Protein AF-A0A957NX90-F1 (afdb_monomer)

Sequence (70 aa):
QSSWAQPVNWLVAASSAPSLTLSVEPTTFTLEPGASQTLTFTAAVAQAVDTWAFGEIDFTASISDVAPAH

Structure (mmCIF, N/CA/C/O backbone):
data_AF-A0A957NX90-F1
#
_entry.id   AF-A0A957NX90-F1
#
loop_
_atom_site.group_PDB
_atom_site.id
_atom_site.type_symbol
_atom_site.label_atom_id
_atom_site.label_alt_id
_atom_site.label_comp_id
_atom_site.label_asym_id
_atom_site.label_entity_id
_atom_site.label_seq_id
_atom_site.pdbx_PDB_ins_code
_atom_site.Cartn_x
_atom_site.Cartn_y
_atom_site.Cartn_z
_atom_site.occupancy
_atom_site.B_iso_or_equiv
_atom_site.auth_seq_id
_atom_site.auth_comp_id
_atom_site.auth_asym_id
_atom_site.auth_atom_id
_atom_site.pdbx_PDB_model_num
ATOM 1 N N . GLN A 1 1 ? -20.658 -11.084 27.261 1.00 40.84 1 GLN A N 1
ATOM 2 C CA . GLN A 1 1 ? -19.641 -10.016 27.340 1.00 40.84 1 GLN A CA 1
ATOM 3 C C . GLN A 1 1 ? -19.431 -9.520 25.921 1.00 40.84 1 GLN A C 1
ATOM 5 O O . GLN A 1 1 ? -19.014 -10.313 25.092 1.00 40.84 1 GLN A O 1
ATOM 10 N N . SER A 1 2 ? -19.829 -8.287 25.608 1.00 44.28 2 SER A N 1
ATOM 11 C CA . SER A 1 2 ? -19.646 -7.721 24.267 1.00 44.28 2 SER A CA 1
ATOM 12 C C . SER A 1 2 ? -18.198 -7.255 24.138 1.00 44.28 2 SER A C 1
ATOM 14 O O . SER A 1 2 ? -17.806 -6.300 24.806 1.00 44.28 2 SER A O 1
ATOM 16 N N . SER A 1 3 ? -17.384 -7.960 23.353 1.00 54.97 3 SER A N 1
ATOM 17 C CA . SER A 1 3 ? -16.035 -7.515 23.003 1.00 54.97 3 SER A CA 1
ATOM 18 C C . SER A 1 3 ? -16.160 -6.345 22.031 1.00 54.97 3 SER A C 1
ATOM 20 O O . SER A 1 3 ? -16.397 -6.544 20.840 1.00 54.97 3 SER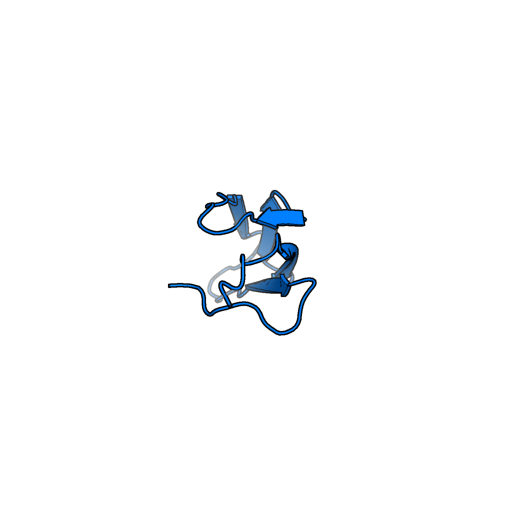 A O 1
ATOM 22 N N . TRP A 1 4 ? -16.059 -5.116 22.529 1.00 56.78 4 TRP A N 1
ATOM 23 C CA . TRP A 1 4 ? -15.868 -3.966 21.654 1.00 56.78 4 TRP A CA 1
ATOM 24 C C . TRP A 1 4 ? -14.513 -4.148 20.973 1.00 56.78 4 TRP A C 1
ATOM 26 O O . TRP A 1 4 ? -13.482 -4.144 21.651 1.00 56.78 4 TRP A O 1
ATOM 36 N N . ALA A 1 5 ? -14.515 -4.386 19.660 1.00 70.38 5 ALA A N 1
ATOM 37 C CA . ALA A 1 5 ? -13.284 -4.428 18.882 1.00 70.38 5 ALA A CA 1
ATOM 38 C C . ALA A 1 5 ? -12.480 -3.145 19.163 1.00 70.38 5 ALA A C 1
ATOM 40 O O . ALA A 1 5 ? -13.057 -2.078 19.364 1.00 70.38 5 ALA A O 1
ATOM 41 N N . GLN A 1 6 ? -11.164 -3.267 19.300 1.00 81.94 6 GLN A N 1
ATOM 42 C CA . GLN A 1 6 ? -10.289 -2.132 19.596 1.00 81.94 6 GLN A CA 1
ATOM 43 C C . GLN A 1 6 ? -9.747 -1.545 18.286 1.00 81.94 6 GLN A C 1
ATOM 45 O O . GLN A 1 6 ? -9.666 -2.282 17.298 1.00 81.94 6 GLN A O 1
ATOM 50 N N . PRO A 1 7 ? -9.355 -0.260 18.265 1.00 86.69 7 PRO A N 1
ATOM 51 C CA . PRO A 1 7 ? -8.662 0.309 17.118 1.00 86.69 7 PRO A CA 1
ATOM 52 C C . PRO A 1 7 ? -7.375 -0.473 16.824 1.00 86.69 7 PRO A C 1
ATOM 54 O O . PRO A 1 7 ? -6.632 -0.824 17.746 1.00 86.69 7 PRO A O 1
ATOM 57 N N . VAL A 1 8 ? -7.098 -0.735 15.547 1.00 90.81 8 VAL A N 1
ATOM 58 C CA . VAL A 1 8 ? -5.884 -1.436 15.101 1.00 90.81 8 VAL A CA 1
ATOM 59 C C . VAL A 1 8 ? -4.994 -0.469 14.339 1.00 90.81 8 VAL A C 1
ATOM 61 O O . VAL A 1 8 ? -5.439 0.151 13.372 1.00 90.81 8 VAL A O 1
ATOM 64 N N . ASN A 1 9 ? -3.730 -0.364 14.745 1.00 93.06 9 ASN A N 1
ATOM 65 C CA . ASN A 1 9 ? -2.735 0.376 13.980 1.00 93.06 9 ASN A CA 1
ATOM 66 C C . ASN A 1 9 ? -2.125 -0.545 12.928 1.00 93.06 9 ASN A C 1
ATOM 68 O O . ASN A 1 9 ? -1.734 -1.673 13.231 1.00 93.06 9 ASN A O 1
ATOM 72 N N . TRP A 1 10 ? -2.012 -0.041 11.710 1.00 94.44 10 TRP A N 1
ATOM 73 C CA . TRP A 1 10 ? -1.451 -0.747 10.573 1.00 94.44 10 TRP A CA 1
ATOM 74 C C . TRP A 1 10 ? -0.213 -0.023 10.071 1.00 94.44 10 TRP A C 1
ATOM 76 O O . TRP A 1 10 ? -0.213 1.201 9.930 1.00 94.44 10 TRP A O 1
ATOM 86 N N . LEU A 1 11 ? 0.827 -0.799 9.787 1.00 95.69 11 LEU A N 1
ATOM 87 C CA . LEU A 1 11 ? 1.997 -0.388 9.027 1.00 95.69 11 LEU A CA 1
ATOM 88 C C . LEU A 1 11 ? 1.946 -1.084 7.669 1.00 95.69 11 LEU A C 1
ATOM 90 O O . LEU A 1 11 ? 1.773 -2.302 7.608 1.00 95.69 11 LEU A O 1
ATOM 94 N N . VAL A 1 12 ? 2.117 -0.312 6.603 1.00 96.88 12 VAL A N 1
ATOM 95 C CA . VAL A 1 12 ? 2.179 -0.802 5.230 1.00 96.88 12 VAL A CA 1
ATOM 96 C C . VAL A 1 12 ? 3.577 -0.576 4.684 1.00 96.88 12 VAL A C 1
ATOM 98 O O . VAL A 1 12 ? 4.068 0.555 4.662 1.00 96.88 12 VAL A O 1
ATOM 101 N N . ALA A 1 13 ? 4.211 -1.651 4.233 1.00 95.19 13 ALA A N 1
ATOM 102 C CA . ALA A 1 13 ? 5.511 -1.606 3.583 1.00 95.19 13 ALA A CA 1
ATOM 103 C C . ALA A 1 13 ? 5.378 -2.043 2.125 1.00 95.19 13 ALA A C 1
ATOM 105 O O . ALA A 1 13 ? 4.622 -2.956 1.809 1.00 95.19 13 ALA A O 1
ATOM 106 N N . ALA A 1 14 ? 6.118 -1.381 1.239 1.00 95.12 14 ALA A N 1
ATOM 107 C CA . ALA A 1 14 ? 6.218 -1.757 -0.162 1.00 95.12 14 ALA A CA 1
ATOM 108 C C . ALA A 1 14 ? 7.625 -2.280 -0.450 1.00 95.12 14 ALA A C 1
ATOM 110 O O . ALA A 1 14 ? 8.615 -1.623 -0.116 1.00 95.12 14 ALA A O 1
ATOM 111 N N . SER A 1 15 ? 7.716 -3.432 -1.104 1.00 94.19 15 SER A N 1
ATOM 112 C CA . SER A 1 15 ? 8.962 -3.966 -1.646 1.00 94.19 15 SER A CA 1
ATOM 113 C C . SER A 1 15 ? 8.794 -4.219 -3.144 1.00 94.19 15 SER A C 1
ATOM 115 O O . SER A 1 15 ? 7.704 -4.510 -3.630 1.00 94.19 15 SER A O 1
ATOM 117 N N . SER A 1 16 ? 9.843 -4.013 -3.933 1.00 91.94 16 SER A N 1
ATOM 118 C CA . SER A 1 16 ? 9.759 -4.187 -5.386 1.00 91.94 16 SER A CA 1
ATOM 119 C C . SER A 1 16 ? 11.106 -4.534 -5.991 1.00 91.94 16 SER A C 1
ATOM 121 O O . SER A 1 16 ? 12.161 -4.238 -5.425 1.00 91.94 16 SER A O 1
ATOM 123 N N . ALA A 1 17 ? 11.067 -5.195 -7.149 1.00 89.31 17 ALA A N 1
ATOM 124 C CA . ALA A 1 17 ? 12.258 -5.412 -7.954 1.00 89.31 17 ALA A CA 1
ATOM 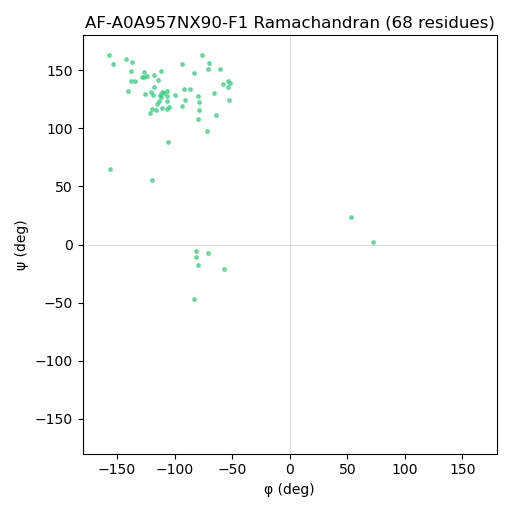125 C C . ALA A 1 17 ? 12.872 -4.063 -8.393 1.00 89.31 17 ALA A C 1
ATOM 127 O O . ALA A 1 17 ? 12.128 -3.116 -8.633 1.00 89.31 17 ALA A O 1
ATOM 128 N N . PRO A 1 18 ? 14.200 -3.966 -8.609 1.00 86.94 18 PRO A N 1
ATOM 129 C CA . PRO A 1 18 ? 14.862 -2.699 -8.956 1.00 86.94 18 PRO A CA 1
ATOM 130 C C . PRO A 1 18 ? 14.337 -1.993 -10.220 1.00 86.94 18 PRO A C 1
ATOM 132 O O . PRO A 1 18 ? 14.558 -0.799 -10.399 1.00 86.94 18 PRO A O 1
ATOM 135 N N . SER A 1 19 ? 13.670 -2.723 -11.118 1.00 88.88 19 SER A N 1
ATOM 136 C CA . SER A 1 19 ? 13.065 -2.194 -12.347 1.00 88.88 19 SER A CA 1
ATOM 137 C C . SER A 1 19 ? 11.695 -1.532 -12.134 1.00 88.88 19 SER A C 1
ATOM 139 O O . SER A 1 19 ? 11.155 -0.940 -13.075 1.00 88.88 19 SER A O 1
ATOM 141 N N . LEU A 1 20 ? 11.144 -1.605 -10.920 1.00 90.31 20 LEU A N 1
ATOM 142 C CA . LEU A 1 20 ? 9.848 -1.076 -10.517 1.00 90.31 20 LEU A CA 1
ATOM 143 C C . LEU A 1 20 ? 10.030 -0.161 -9.302 1.00 90.31 20 LEU A C 1
ATOM 145 O O . LEU A 1 20 ? 10.628 -0.541 -8.305 1.00 90.31 20 LEU A O 1
ATOM 149 N N . THR A 1 21 ? 9.478 1.044 -9.367 1.00 92.25 21 THR A N 1
ATOM 150 C CA . THR A 1 21 ? 9.247 1.864 -8.176 1.00 92.25 21 THR A CA 1
ATOM 151 C C . THR A 1 21 ? 7.832 1.592 -7.688 1.00 92.25 21 THR A C 1
ATOM 153 O O . THR A 1 21 ? 6.878 1.833 -8.428 1.00 92.25 21 THR A O 1
ATOM 156 N N . LEU A 1 22 ? 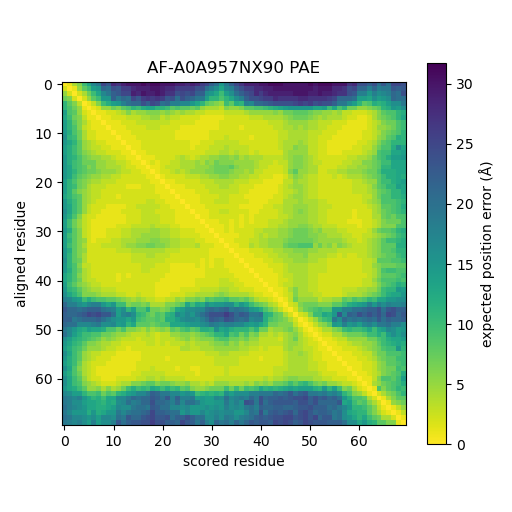7.695 1.094 -6.461 1.00 94.25 22 LEU A N 1
ATOM 157 C CA . LEU A 1 22 ? 6.411 0.882 -5.797 1.00 94.25 22 LEU A CA 1
ATOM 158 C C . LEU A 1 22 ? 6.339 1.732 -4.526 1.00 94.25 22 LEU A C 1
ATOM 160 O O . LEU A 1 22 ? 7.245 1.681 -3.696 1.00 94.25 22 LEU A O 1
ATOM 164 N N . SER A 1 23 ? 5.265 2.502 -4.368 1.00 95.31 23 SER A N 1
ATOM 165 C CA . SER A 1 23 ? 4.996 3.279 -3.157 1.00 95.31 23 SER A CA 1
ATOM 166 C C . SER A 1 23 ? 3.532 3.185 -2.733 1.00 95.31 23 SER A C 1
ATOM 168 O O . SER A 1 23 ? 2.647 2.891 -3.541 1.00 95.31 23 SER A O 1
ATOM 170 N N . VAL A 1 24 ? 3.284 3.433 -1.447 1.00 96.75 24 VAL A N 1
ATOM 171 C CA . VAL A 1 24 ? 1.957 3.447 -0.825 1.00 96.75 24 VAL A CA 1
ATOM 172 C C . VAL A 1 24 ? 1.820 4.673 0.071 1.00 96.75 24 VAL A C 1
ATOM 174 O O . VAL A 1 24 ? 2.774 5.033 0.757 1.00 96.75 24 VAL A O 1
ATOM 177 N N . GLU A 1 25 ? 0.644 5.299 0.072 1.00 96.88 25 GLU A N 1
ATOM 178 C CA . GLU A 1 25 ? 0.306 6.405 0.972 1.00 96.88 25 GLU A CA 1
ATOM 179 C C . GLU A 1 25 ? -1.156 6.293 1.463 1.00 96.88 25 GLU A C 1
ATOM 181 O O . GLU A 1 25 ? -2.059 6.106 0.635 1.00 96.88 25 GLU A O 1
ATOM 186 N N . PRO A 1 26 ? -1.422 6.438 2.777 1.00 96.94 26 PRO A N 1
ATOM 187 C CA . PRO A 1 26 ? -0.452 6.499 3.876 1.00 96.94 26 PRO A CA 1
ATOM 188 C C . PRO A 1 26 ? 0.231 5.156 4.166 1.00 96.94 26 PRO A C 1
ATOM 190 O O . PRO A 1 26 ? -0.353 4.089 3.991 1.00 96.94 26 P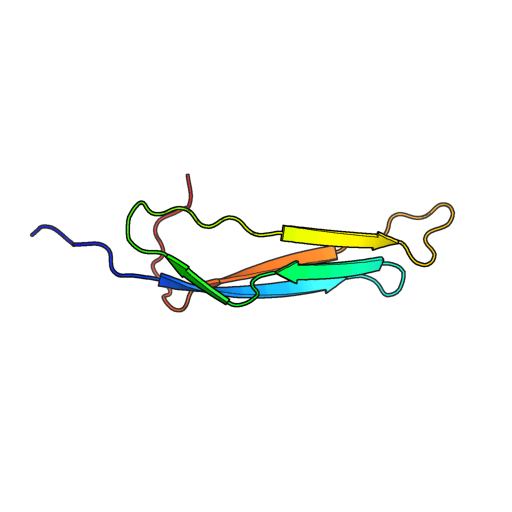RO A O 1
ATOM 193 N N . THR A 1 27 ? 1.470 5.213 4.663 1.00 96.75 27 THR A N 1
ATOM 194 C CA . THR A 1 27 ? 2.221 4.026 5.131 1.00 96.75 27 THR A CA 1
ATOM 195 C C . THR A 1 27 ? 1.816 3.579 6.534 1.00 96.75 27 THR A C 1
ATOM 197 O O . THR A 1 27 ? 2.096 2.451 6.925 1.00 96.75 27 THR A O 1
ATOM 200 N N . THR A 1 28 ? 1.148 4.439 7.306 1.00 95.69 28 THR A N 1
ATOM 201 C CA . THR A 1 28 ? 0.606 4.096 8.625 1.00 95.69 28 THR A CA 1
ATOM 202 C C . THR A 1 28 ? -0.788 4.675 8.806 1.00 95.69 28 THR A C 1
ATOM 204 O O . THR A 1 28 ? -1.065 5.791 8.368 1.00 95.69 28 THR A O 1
ATOM 207 N N . PHE A 1 29 ? -1.679 3.917 9.440 1.00 95.50 29 PHE A N 1
ATOM 208 C CA . PHE A 1 29 ? -3.033 4.374 9.751 1.00 95.50 29 PHE A CA 1
ATOM 209 C C . PHE A 1 29 ? -3.635 3.584 10.915 1.00 95.50 29 PHE A C 1
ATOM 211 O O . PHE A 1 29 ? -3.174 2.494 11.254 1.00 95.50 29 PHE A O 1
ATOM 218 N N . THR A 1 30 ? -4.694 4.131 11.506 1.00 94.00 30 THR A N 1
ATOM 219 C CA . THR A 1 30 ? -5.489 3.475 12.548 1.00 94.00 30 THR A CA 1
ATOM 220 C C . THR A 1 30 ? -6.876 3.182 11.997 1.00 94.00 30 THR A C 1
ATOM 222 O O . THR A 1 30 ? -7.530 4.080 11.468 1.00 94.00 30 THR A O 1
ATOM 225 N N . LEU A 1 31 ? -7.331 1.936 12.121 1.00 92.50 31 LEU A N 1
ATOM 226 C CA . LEU A 1 31 ? -8.701 1.544 11.799 1.00 92.50 31 LEU A CA 1
ATOM 227 C C . LEU A 1 31 ? -9.504 1.324 13.074 1.00 92.50 31 LEU A C 1
ATOM 229 O O . LEU A 1 31 ? -9.209 0.423 13.857 1.00 92.50 31 LEU A O 1
ATOM 233 N N . GLU A 1 32 ? -10.550 2.129 13.232 1.00 89.56 32 GLU A N 1
ATOM 234 C CA . GLU A 1 32 ? -11.622 1.888 14.194 1.00 89.56 32 GLU A CA 1
ATOM 235 C C . GLU A 1 32 ? -12.488 0.688 13.755 1.00 89.56 32 GLU A C 1
ATOM 237 O O . GLU A 1 32 ? -12.568 0.378 12.560 1.00 89.56 32 GLU A O 1
ATOM 242 N N . PRO A 1 33 ? -13.191 0.016 14.681 1.00 86.12 33 PRO A N 1
ATOM 243 C CA . PRO A 1 33 ? -14.117 -1.062 14.342 1.00 86.12 33 PRO A CA 1
ATOM 244 C C . PRO A 1 33 ? -15.152 -0.669 13.285 1.00 86.12 33 PRO A C 1
ATOM 246 O O . PRO A 1 33 ? -15.914 0.280 13.465 1.00 86.12 33 PRO A O 1
ATOM 249 N N . GLY A 1 34 ? -15.207 -1.431 12.191 1.00 85.38 34 GLY A N 1
ATOM 250 C CA . GLY A 1 34 ? -16.144 -1.193 11.087 1.00 85.38 34 GLY A CA 1
ATOM 251 C C . GLY A 1 34 ? -15.812 0.023 10.215 1.00 85.38 34 GLY A C 1
ATOM 252 O O . GLY A 1 34 ? -16.561 0.312 9.283 1.00 85.38 34 GLY A O 1
ATOM 253 N N . ALA A 1 35 ? -14.711 0.729 10.487 1.00 89.00 35 ALA A N 1
ATOM 254 C CA . ALA A 1 35 ? -14.228 1.792 9.620 1.00 89.00 35 ALA A CA 1
ATOM 255 C C . ALA A 1 35 ? -13.540 1.225 8.370 1.00 89.00 35 ALA A C 1
ATOM 257 O O . ALA A 1 35 ? -13.133 0.064 8.311 1.00 89.00 35 ALA A O 1
ATOM 258 N N . SER A 1 36 ? -13.384 2.076 7.361 1.00 92.31 36 SER A N 1
ATOM 259 C CA . SER A 1 36 ? -12.625 1.771 6.150 1.00 92.31 36 SER A CA 1
ATOM 260 C C . SER A 1 36 ? -11.582 2.853 5.912 1.00 92.31 36 SER A C 1
ATOM 262 O O . SER A 1 36 ? -11.842 4.032 6.146 1.00 92.31 36 SER A O 1
ATOM 264 N N . GLN A 1 37 ? -10.417 2.448 5.411 1.00 94.94 37 GLN A N 1
ATOM 265 C CA . GLN A 1 37 ? -9.330 3.344 5.034 1.00 94.94 37 GLN A CA 1
ATOM 266 C C . GLN A 1 37 ? -9.021 3.148 3.551 1.00 94.94 37 GLN A C 1
ATOM 268 O O . GLN A 1 37 ? -8.861 2.023 3.086 1.00 94.94 37 GLN A O 1
ATOM 273 N N . THR A 1 38 ? -8.925 4.251 2.811 1.00 96.50 38 THR A N 1
ATOM 274 C CA . THR A 1 38 ? -8.458 4.229 1.418 1.00 96.50 38 THR A CA 1
ATOM 275 C C . THR A 1 38 ? -6.952 4.446 1.389 1.00 96.50 38 THR A C 1
ATOM 277 O O . THR A 1 38 ? -6.451 5.358 2.047 1.00 96.50 38 THR A O 1
ATOM 280 N N . LEU A 1 39 ? -6.244 3.624 0.617 1.00 96.12 39 LEU A N 1
ATOM 281 C CA . LEU A 1 39 ? -4.808 3.741 0.376 1.00 96.12 39 LEU A CA 1
ATOM 282 C C . LEU A 1 39 ? -4.562 3.977 -1.112 1.00 96.12 39 LEU A C 1
ATOM 284 O O . LEU A 1 39 ? -5.286 3.447 -1.957 1.00 96.12 39 LEU A O 1
ATOM 288 N N . THR A 1 40 ? -3.530 4.752 -1.427 1.00 97.56 40 THR A N 1
ATOM 289 C CA . THR A 1 40 ? -3.083 4.969 -2.805 1.00 97.56 40 THR A CA 1
ATOM 290 C C . THR A 1 40 ? -1.793 4.207 -3.043 1.00 97.56 40 THR A C 1
ATOM 292 O O . THR A 1 40 ? -0.804 4.441 -2.354 1.00 97.56 40 THR A O 1
ATOM 295 N N . PHE A 1 41 ? -1.793 3.334 -4.049 1.00 95.88 41 PHE A N 1
ATOM 296 C CA . PHE A 1 41 ? -0.612 2.604 -4.499 1.00 95.88 41 PHE A CA 1
ATOM 297 C C . PHE A 1 41 ? -0.132 3.183 -5.823 1.00 95.88 41 PHE A C 1
ATOM 299 O O . PHE A 1 41 ? -0.914 3.302 -6.768 1.00 95.88 41 PHE A O 1
ATOM 306 N N . THR A 1 42 ? 1.151 3.526 -5.903 1.00 95.12 42 THR A N 1
ATOM 307 C CA . THR A 1 42 ? 1.774 4.004 -7.140 1.00 95.12 42 THR A CA 1
ATOM 308 C C . THR A 1 42 ? 2.829 3.009 -7.589 1.00 95.12 42 THR A C 1
ATOM 310 O O . THR A 1 42 ? 3.788 2.750 -6.869 1.00 95.12 42 THR A O 1
ATOM 313 N N . ALA A 1 43 ? 2.658 2.475 -8.796 1.00 92.75 43 ALA A N 1
ATOM 314 C CA . ALA A 1 43 ? 3.606 1.585 -9.451 1.00 92.75 43 ALA A CA 1
ATOM 315 C C . ALA A 1 43 ? 4.134 2.267 -10.719 1.00 92.75 43 ALA A C 1
ATOM 317 O O . ALA A 1 43 ? 3.372 2.540 -11.647 1.00 92.75 43 ALA A O 1
ATOM 318 N N . ALA A 1 44 ? 5.433 2.550 -10.757 1.00 90.88 44 ALA A N 1
ATOM 319 C CA . ALA A 1 44 ? 6.104 3.164 -11.895 1.00 90.88 44 ALA A CA 1
ATOM 320 C C . ALA A 1 44 ? 7.229 2.251 -12.389 1.00 90.88 44 ALA A C 1
ATOM 322 O O . ALA A 1 44 ? 8.221 2.018 -11.698 1.00 90.88 44 ALA A O 1
ATOM 323 N N . VAL A 1 45 ? 7.069 1.718 -13.598 1.00 87.12 45 VAL A N 1
ATOM 324 C CA . VAL A 1 45 ? 8.073 0.861 -14.234 1.00 87.12 45 VAL A CA 1
ATOM 325 C C . VAL A 1 45 ? 9.176 1.748 -14.800 1.00 87.12 45 VAL A C 1
ATOM 327 O O . VAL A 1 45 ? 8.930 2.539 -15.708 1.00 87.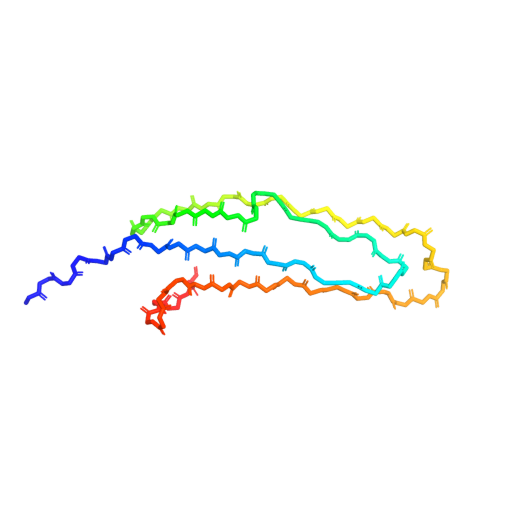12 45 VAL A O 1
ATOM 330 N N . ALA A 1 46 ? 10.388 1.617 -14.264 1.00 73.88 46 ALA A N 1
ATOM 331 C CA . ALA A 1 46 ? 11.528 2.402 -14.720 1.00 73.88 46 ALA A CA 1
ATOM 332 C C . ALA A 1 46 ? 12.168 1.776 -15.965 1.00 73.88 46 ALA A C 1
ATOM 334 O O . ALA A 1 46 ? 12.433 2.494 -16.923 1.00 73.88 46 ALA A O 1
ATOM 335 N N . GLN A 1 47 ? 12.400 0.452 -15.959 1.00 67.25 47 GLN A N 1
ATOM 336 C CA . GLN A 1 47 ? 13.050 -0.289 -17.054 1.00 67.25 47 GLN A CA 1
ATOM 337 C C . GLN A 1 47 ? 12.678 -1.784 -17.061 1.00 67.25 47 GLN A C 1
ATOM 339 O O . GLN A 1 47 ? 13.529 -2.645 -16.846 1.00 67.25 47 GLN A O 1
ATOM 344 N N . ALA A 1 48 ? 11.411 -2.120 -17.304 1.00 62.03 48 ALA A N 1
ATOM 345 C CA . ALA A 1 48 ? 11.025 -3.495 -17.634 1.00 62.03 48 ALA A CA 1
ATOM 346 C C . ALA A 1 48 ? 10.715 -3.573 -19.133 1.00 62.03 48 ALA A C 1
ATOM 348 O O . ALA A 1 48 ? 9.586 -3.341 -19.558 1.00 62.03 48 ALA A O 1
ATOM 349 N N . VAL A 1 49 ? 11.740 -3.833 -19.945 1.00 69.12 49 VAL A N 1
ATOM 350 C CA . VAL A 1 49 ? 11.549 -4.187 -21.359 1.00 69.12 49 VAL A CA 1
ATOM 351 C C . VAL A 1 49 ? 11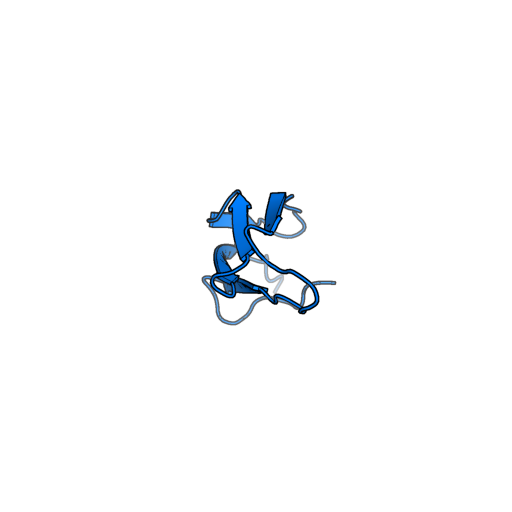.447 -5.710 -21.421 1.00 69.12 49 VAL A C 1
ATOM 353 O O . VAL A 1 49 ? 12.310 -6.399 -20.877 1.00 69.12 49 VAL A O 1
ATOM 356 N N . ASP A 1 50 ? 10.356 -6.221 -21.994 1.00 75.75 50 ASP A N 1
ATOM 357 C CA . ASP A 1 50 ? 10.090 -7.650 -22.241 1.00 75.75 50 ASP A CA 1
ATOM 358 C C . ASP A 1 50 ? 10.209 -8.597 -21.027 1.00 75.75 50 ASP A C 1
ATOM 360 O O . ASP A 1 50 ? 10.409 -9.803 -21.174 1.00 75.75 50 ASP A O 1
ATOM 364 N N . THR A 1 51 ? 10.062 -8.073 -19.807 1.00 80.62 51 THR A N 1
ATOM 365 C CA . THR A 1 51 ? 10.147 -8.852 -18.563 1.00 80.62 51 THR A CA 1
ATOM 366 C C . THR A 1 51 ? 9.068 -8.439 -17.567 1.00 80.62 51 THR A C 1
ATOM 368 O O . THR A 1 51 ? 8.635 -7.289 -17.530 1.00 80.62 51 THR A O 1
ATOM 371 N N . TRP A 1 52 ? 8.625 -9.390 -16.743 1.00 84.94 52 TRP A N 1
ATOM 372 C CA . TRP A 1 52 ? 7.722 -9.110 -15.630 1.00 84.94 52 TRP A CA 1
ATOM 373 C C . TRP A 1 52 ? 8.516 -8.555 -14.448 1.00 84.94 52 TRP A C 1
ATOM 375 O O . TRP A 1 52 ? 9.490 -9.168 -14.010 1.00 84.94 52 TRP A O 1
ATOM 385 N N . ALA A 1 53 ? 8.080 -7.416 -13.915 1.00 87.00 53 ALA A N 1
ATOM 386 C CA . ALA A 1 53 ? 8.557 -6.887 -12.644 1.00 87.00 53 ALA A CA 1
ATOM 387 C C . ALA A 1 53 ? 7.466 -7.075 -11.587 1.00 87.00 53 ALA A C 1
ATOM 389 O O . ALA A 1 53 ? 6.306 -6.740 -11.825 1.00 87.00 53 ALA A O 1
ATOM 390 N N . PHE A 1 54 ? 7.847 -7.607 -10.428 1.00 89.25 54 PHE A N 1
ATOM 391 C CA . PHE A 1 54 ? 6.937 -7.851 -9.313 1.00 89.25 54 PHE A CA 1
ATOM 392 C C . PHE A 1 54 ? 7.266 -6.921 -8.144 1.00 89.25 54 PHE A C 1
ATOM 394 O O . PHE A 1 54 ? 8.420 -6.530 -7.937 1.00 89.25 54 PHE A O 1
ATOM 401 N N . GLY A 1 55 ? 6.232 -6.580 -7.385 1.00 90.88 55 GLY A N 1
ATOM 402 C CA . GLY A 1 55 ? 6.338 -5.911 -6.101 1.00 90.88 55 GLY A CA 1
ATOM 403 C C . GLY A 1 55 ? 5.292 -6.460 -5.142 1.00 90.88 55 GLY A C 1
ATOM 404 O O . GLY A 1 55 ? 4.309 -7.068 -5.568 1.00 90.88 55 GLY A O 1
ATOM 405 N N . GLU A 1 56 ? 5.539 -6.262 -3.860 1.00 95.06 56 GLU A N 1
ATOM 406 C CA . GLU A 1 56 ? 4.757 -6.782 -2.751 1.00 95.06 56 GLU A CA 1
ATOM 407 C C . GLU A 1 56 ? 4.394 -5.636 -1.808 1.00 95.06 56 GLU A C 1
ATOM 409 O O . GLU 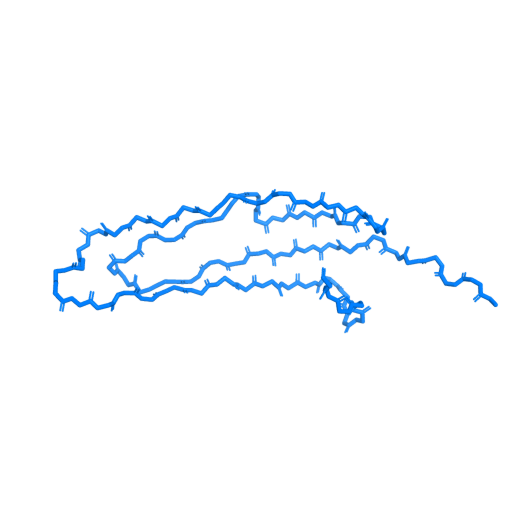A 1 56 ? 5.158 -4.681 -1.632 1.00 95.06 56 GLU A O 1
ATOM 414 N N . ILE A 1 57 ? 3.192 -5.727 -1.242 1.00 95.69 57 ILE A N 1
ATOM 415 C CA . ILE A 1 57 ? 2.694 -4.822 -0.214 1.00 95.69 57 ILE A CA 1
ATOM 416 C C . ILE A 1 57 ? 2.397 -5.662 1.022 1.00 95.69 57 ILE A C 1
ATOM 418 O O . ILE A 1 57 ? 1.487 -6.491 1.006 1.00 95.69 57 ILE A O 1
ATOM 422 N N . ASP A 1 58 ? 3.122 -5.387 2.097 1.00 95.38 58 ASP A N 1
ATOM 423 C CA . ASP A 1 58 ? 2.958 -6.049 3.381 1.00 95.38 58 ASP A CA 1
ATOM 424 C C . ASP A 1 58 ? 2.144 -5.183 4.333 1.00 95.38 58 ASP A C 1
ATOM 426 O O . ASP A 1 58 ? 2.473 -4.019 4.572 1.00 95.38 58 ASP A O 1
ATOM 430 N N . PHE A 1 59 ? 1.110 -5.776 4.926 1.00 94.31 59 PHE A N 1
ATOM 431 C CA . PHE A 1 59 ? 0.309 -5.163 5.980 1.00 94.31 59 PHE A CA 1
ATOM 432 C C . PHE A 1 59 ? 0.646 -5.806 7.320 1.00 94.31 59 PHE A C 1
ATOM 434 O O . PHE A 1 59 ? 0.389 -6.988 7.539 1.00 94.31 59 PHE A O 1
ATOM 441 N N . THR A 1 60 ? 1.184 -5.014 8.242 1.00 93.62 60 THR A N 1
ATOM 442 C CA . THR A 1 60 ? 1.471 -5.447 9.612 1.00 93.62 60 THR A CA 1
ATOM 443 C C . THR A 1 60 ? 0.538 -4.737 10.578 1.00 93.62 60 THR A C 1
ATOM 445 O O . THR A 1 60 ? 0.587 -3.515 10.713 1.00 93.62 60 THR A O 1
ATOM 448 N N . ALA A 1 61 ? -0.294 -5.502 11.277 1.00 91.56 61 ALA A N 1
ATOM 449 C CA . ALA A 1 61 ? -1.112 -4.979 12.358 1.00 91.56 61 ALA A CA 1
ATOM 450 C C . ALA A 1 61 ? -0.330 -4.913 13.673 1.00 91.56 61 ALA A C 1
ATOM 452 O O . ALA A 1 61 ? 0.497 -5.772 13.974 1.00 91.56 61 ALA A O 1
ATOM 453 N 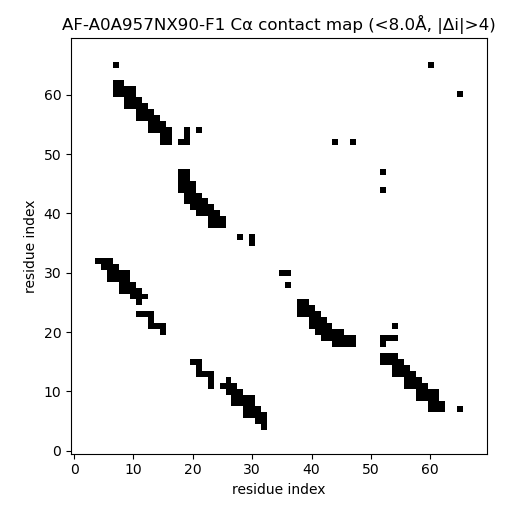N . SER A 1 62 ? -0.650 -3.926 14.507 1.00 87.19 62 SER A N 1
ATOM 454 C CA . SER A 1 62 ? -0.077 -3.781 15.848 1.00 87.19 62 SER A CA 1
ATOM 455 C C . SER A 1 62 ? -0.564 -4.833 16.849 1.00 87.19 62 SER A C 1
ATOM 457 O O . SER A 1 62 ? -0.075 -4.867 17.976 1.00 87.19 62 SER A O 1
ATOM 459 N N . ILE A 1 63 ? -1.548 -5.656 16.473 1.00 82.19 63 ILE A N 1
ATOM 460 C CA . ILE A 1 63 ? -2.087 -6.749 17.286 1.00 82.19 63 ILE A CA 1
ATOM 461 C C . ILE A 1 63 ? -2.056 -8.054 16.486 1.00 82.19 63 ILE A C 1
ATOM 463 O O . ILE A 1 63 ? -2.213 -8.043 15.270 1.00 82.19 63 ILE A O 1
ATOM 467 N N . SER A 1 64 ? -1.875 -9.184 17.169 1.00 69.38 64 SER A N 1
ATOM 468 C CA . SER A 1 64 ? -1.810 -10.512 16.540 1.00 69.38 64 SER A CA 1
ATOM 469 C C . SER A 1 64 ? -3.179 -11.126 16.234 1.00 69.38 64 SER A C 1
ATOM 471 O O . SER A 1 64 ? -3.242 -12.154 15.571 1.00 69.38 64 SER A O 1
ATOM 473 N N . ASP A 1 65 ? -4.256 -10.525 16.745 1.00 66.00 65 ASP A N 1
ATOM 474 C CA . ASP A 1 65 ? -5.620 -11.064 16.708 1.00 66.00 65 ASP A CA 1
ATOM 475 C C . ASP A 1 65 ? -6.549 -10.108 15.945 1.00 66.00 65 ASP A C 1
ATOM 477 O O . ASP A 1 65 ? -7.531 -9.572 16.462 1.00 66.00 65 ASP A O 1
ATOM 481 N N . VAL A 1 66 ? -6.163 -9.794 14.708 1.00 60.78 66 VAL A N 1
ATOM 482 C CA . VAL A 1 66 ? -7.015 -9.024 13.803 1.00 60.78 66 VAL A CA 1
ATOM 483 C C . VAL A 1 66 ? -8.054 -9.977 13.225 1.00 60.78 66 VAL A C 1
ATOM 485 O O . VAL A 1 66 ? -7.701 -10.976 12.600 1.00 60.78 66 VAL A O 1
ATOM 488 N N . ALA A 1 67 ? -9.338 -9.667 13.411 1.00 60.34 67 ALA A N 1
ATOM 489 C CA . ALA A 1 67 ? -10.400 -10.376 12.706 1.00 60.34 67 ALA A CA 1
ATOM 490 C C . ALA A 1 67 ? -10.135 -10.339 11.181 1.00 60.34 67 ALA A C 1
ATOM 492 O O . ALA A 1 67 ? -9.677 -9.305 10.685 1.00 60.34 67 ALA A O 1
ATOM 493 N N . PRO A 1 68 ? -10.399 -11.426 10.429 1.00 56.28 68 PRO A N 1
ATOM 494 C CA . PRO A 1 68 ? -10.150 -11.459 8.991 1.00 56.28 68 PRO A CA 1
ATOM 495 C C . PRO A 1 68 ? -10.837 -10.287 8.284 1.00 56.28 68 PRO A C 1
ATOM 497 O O . PRO A 1 68 ? -12.004 -10.002 8.551 1.00 56.28 68 PRO A O 1
ATOM 500 N N . ALA A 1 69 ? -10.127 -9.622 7.373 1.00 54.34 69 ALA A N 1
ATOM 501 C CA . ALA A 1 69 ? -10.758 -8.662 6.476 1.00 54.34 69 ALA A CA 1
ATOM 502 C C . ALA A 1 69 ? -11.724 -9.416 5.538 1.00 54.34 69 ALA A C 1
ATOM 504 O O . ALA A 1 69 ? -11.345 -10.446 4.972 1.00 54.34 69 ALA A O 1
ATOM 505 N N . HIS A 1 70 ? -12.962 -8.928 5.416 1.00 46.44 70 HIS A N 1
ATOM 506 C CA . HIS A 1 70 ? -14.011 -9.4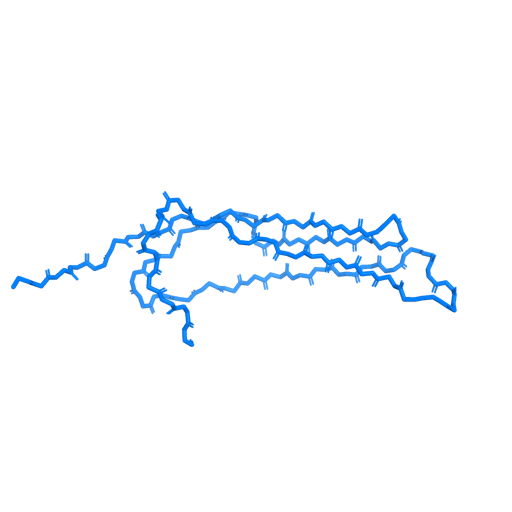65 4.540 1.00 46.44 70 HIS A CA 1
ATOM 507 C C . HIS A 1 70 ? -14.242 -8.547 3.342 1.00 46.44 70 HIS A C 1
ATOM 509 O O . HIS A 1 70 ? -14.220 -7.313 3.551 1.00 46.44 70 HIS A O 1
#

Solvent-accessible surface area (backbone atoms only — not comparable to full-atom values): 4624 Å² total; per-residue (Å²): 134,86,80,75,69,65,70,43,44,36,41,50,48,63,49,52,39,94,39,38,48,57,48,62,43,71,41,60,52,74,42,49,71,95,58,85,83,87,71,50,75,48,80,45,74,77,64,61,77,100,52,92,76,61,68,50,77,48,79,46,60,78,55,94,82,68,76,81,89,128

Nearest PDB structures (foldseek):
  7eox-assembly2_B  TM=8.460E-01  e=1.113E-01  Euphorbia resinifera
  3vta-assembly1_A  TM=6.538E-01  e=1.976E-01  Cucumis melo
  3vta-assembly2_B  TM=6.379E-01  e=3.291E-01  Cucumis melo
  4yn3-assembly3_A  TM=6.484E-01  e=4.247E-01  Cucumis melo
  3f6i-assembly1_A  TM=5.925E-01  e=5.841E-01  Escherichia coli

pLDDT: mean 84.34, std 14.84, range [40.84, 97.56]

Secondary structure (DSSP, 8-state):
----PPPEEEEEEEEE-TTEEEEEE-SEEEE-TT-----EEEEEESS-SSS---EEEEEEESSS-PPPP-

Mean predicted aligned error: 7.39 Å

Foldseek 3Di:
DDPQDAKKKKAKDKFWDPQKDKDKPPRIDIDHVPDDDDMDIDIDGNDDDPDDIDMDMDIDIPDPDDDDDD

Radius of gyration: 15.88 Å; Cα contacts (8 Å, |Δi|>4): 111; chains: 1; bounding box: 34×18×50 Å